Protein AF-A0A8S3XNY5-F1 (afdb_monomer_lite)

Sequence (123 aa):
MVKEKCKKNEDELERRRIARREKYKRIKSDPEKYAVERAKKKEAYLKRKREKKVKNINQMSPRAQRAQRKRWRENSKRYLEKKAQERKIQEVTISQVLEAHTKINDKEFSDPLYEENVKKRDK

Radius of gyration: 29.88 Å; chains: 1; bounding box: 42×54×97 Å

Structure (mmCIF, N/CA/C/O backbone):
data_AF-A0A8S3XNY5-F1
#
_entry.id   AF-A0A8S3XNY5-F1
#
loop_
_atom_site.group_PDB
_atom_site.id
_atom_site.type_symbol
_atom_site.label_atom_id
_atom_site.label_alt_id
_atom_site.label_comp_id
_atom_site.label_asym_id
_atom_site.label_entity_id
_atom_site.label_seq_id
_atom_site.pdbx_PDB_ins_code
_atom_site.Cartn_x
_atom_site.Cartn_y
_atom_site.Cartn_z
_atom_site.occupancy
_atom_site.B_iso_or_equiv
_atom_site.auth_seq_id
_atom_site.auth_comp_id
_atom_site.auth_asym_id
_atom_site.auth_atom_id
_atom_site.pdbx_PDB_model_num
ATOM 1 N N . MET A 1 1 ? 22.068 -35.198 2.148 1.00 44.72 1 MET A N 1
ATOM 2 C CA . MET A 1 1 ? 21.140 -34.589 1.163 1.00 44.72 1 MET A CA 1
ATOM 3 C C . MET A 1 1 ? 19.957 -33.944 1.893 1.00 44.72 1 MET A C 1
ATOM 5 O O . MET A 1 1 ? 19.141 -34.675 2.427 1.00 44.72 1 MET A O 1
ATOM 9 N N . VAL A 1 2 ? 19.874 -32.605 1.997 1.00 52.06 2 VAL A N 1
ATOM 10 C CA . VAL A 1 2 ? 18.804 -31.893 2.762 1.00 52.06 2 VAL A CA 1
ATOM 11 C C . VAL A 1 2 ? 18.254 -30.657 2.006 1.00 52.06 2 VAL A C 1
ATOM 13 O O . VAL A 1 2 ? 17.618 -29.784 2.581 1.00 52.06 2 VAL A O 1
ATOM 16 N N . LYS A 1 3 ? 18.474 -30.536 0.688 1.00 55.31 3 LYS A N 1
ATOM 17 C CA . LYS A 1 3 ? 18.125 -29.310 -0.071 1.00 55.31 3 LYS A CA 1
ATOM 18 C C . LYS A 1 3 ? 16.748 -29.315 -0.760 1.00 55.31 3 LYS A C 1
ATOM 20 O O . LYS A 1 3 ? 16.319 -28.270 -1.239 1.00 55.31 3 LYS A O 1
ATOM 25 N N . GLU A 1 4 ? 16.026 -30.435 -0.797 1.00 55.19 4 GLU A N 1
ATOM 26 C CA . GLU A 1 4 ? 14.822 -30.559 -1.643 1.00 55.19 4 GLU A CA 1
ATOM 27 C C . GLU A 1 4 ? 13.501 -30.137 -0.980 1.00 55.19 4 GLU A C 1
ATOM 29 O O . GLU A 1 4 ? 12.572 -29.726 -1.674 1.00 55.19 4 GLU A O 1
ATOM 34 N N . LYS A 1 5 ? 13.397 -30.164 0.357 1.00 52.47 5 LYS A N 1
ATOM 35 C CA . LYS A 1 5 ? 12.150 -29.785 1.057 1.00 52.47 5 LYS A CA 1
ATOM 36 C C . LYS A 1 5 ? 11.861 -28.275 1.027 1.00 52.47 5 LYS A C 1
ATOM 38 O O . LYS A 1 5 ? 10.696 -27.894 1.039 1.00 52.47 5 LYS A O 1
ATOM 43 N N . CYS A 1 6 ? 12.880 -27.413 0.941 1.00 52.69 6 CYS A N 1
ATOM 44 C CA . CYS A 1 6 ? 12.685 -25.954 0.922 1.00 52.69 6 CYS A CA 1
ATOM 45 C C . CYS A 1 6 ? 12.146 -25.410 -0.411 1.00 52.69 6 CYS A C 1
ATOM 47 O O . CYS A 1 6 ? 11.362 -24.467 -0.391 1.00 52.69 6 CYS A O 1
ATOM 49 N N . LYS A 1 7 ? 12.510 -25.999 -1.559 1.00 55.12 7 LYS A N 1
ATOM 50 C CA . LYS A 1 7 ? 12.087 -25.488 -2.879 1.00 55.12 7 LYS A CA 1
ATOM 51 C C . LYS A 1 7 ? 10.595 -25.695 -3.155 1.00 55.12 7 LYS A C 1
ATOM 53 O O . LYS A 1 7 ? 9.934 -24.783 -3.635 1.00 55.12 7 LYS A O 1
ATOM 58 N N . LYS A 1 8 ? 10.037 -26.843 -2.746 1.00 58.25 8 LYS A N 1
ATOM 59 C CA . LYS A 1 8 ? 8.596 -27.138 -2.885 1.00 58.25 8 LYS A CA 1
ATOM 60 C C . LYS A 1 8 ? 7.716 -26.095 -2.182 1.00 58.25 8 LYS A C 1
ATOM 62 O O . LYS A 1 8 ? 6.647 -25.764 -2.684 1.00 58.25 8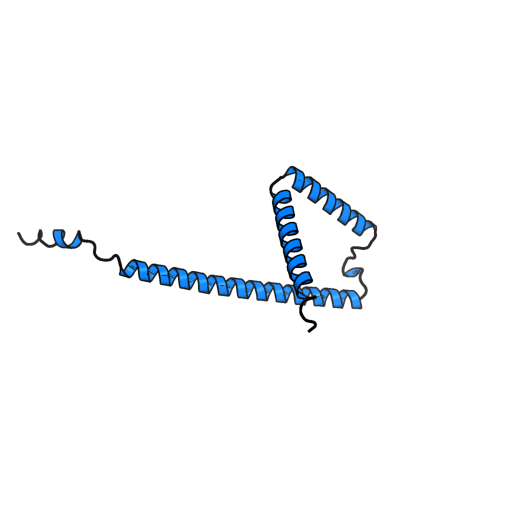 LYS A O 1
ATOM 67 N N . ASN A 1 9 ? 8.201 -25.525 -1.075 1.00 69.44 9 ASN A N 1
ATOM 68 C CA . ASN A 1 9 ? 7.506 -24.456 -0.362 1.00 69.44 9 ASN A CA 1
ATOM 69 C C . ASN A 1 9 ? 7.532 -23.125 -1.126 1.00 69.44 9 ASN A C 1
ATOM 71 O O . ASN A 1 9 ? 6.538 -22.407 -1.095 1.00 69.44 9 ASN A O 1
ATOM 75 N N . GLU A 1 10 ? 8.630 -22.774 -1.804 1.00 82.06 10 GLU A N 1
ATOM 76 C CA . GLU A 1 10 ? 8.704 -21.521 -2.571 1.00 82.06 10 GLU A CA 1
ATOM 77 C C . GLU A 1 10 ? 7.860 -21.574 -3.844 1.00 82.06 10 GLU A C 1
ATOM 79 O O . GLU A 1 10 ? 7.102 -20.639 -4.105 1.00 82.06 10 GLU A O 1
ATOM 84 N N . ASP A 1 11 ? 7.909 -22.687 -4.577 1.00 82.50 11 ASP A N 1
ATOM 85 C CA . ASP A 1 11 ? 7.115 -22.876 -5.793 1.00 82.50 11 ASP A CA 1
ATOM 86 C C . ASP A 1 11 ? 5.612 -22.872 -5.488 1.00 82.50 11 ASP A C 1
ATOM 88 O O . ASP A 1 11 ? 4.817 -22.230 -6.181 1.00 82.50 11 ASP A O 1
ATOM 92 N N . GLU A 1 12 ? 5.196 -23.537 -4.407 1.00 85.62 12 GLU A N 1
ATOM 93 C CA . GLU A 1 12 ? 3.809 -23.495 -3.949 1.00 85.62 12 GLU A CA 1
ATOM 94 C C . GLU A 1 12 ? 3.398 -22.075 -3.526 1.00 85.62 12 GLU A C 1
ATOM 96 O O . GLU A 1 12 ? 2.288 -21.613 -3.817 1.00 85.62 12 GLU A O 1
ATOM 101 N N . LEU A 1 13 ? 4.295 -21.344 -2.867 1.00 86.38 13 LEU A N 1
ATOM 102 C CA . LEU A 1 13 ? 4.033 -19.984 -2.414 1.00 86.38 13 LEU A CA 1
ATOM 103 C C . LEU A 1 13 ? 3.936 -19.005 -3.593 1.00 86.38 13 LEU A C 1
ATOM 105 O O . LEU A 1 13 ? 3.078 -18.117 -3.565 1.00 86.38 13 LEU A O 1
ATOM 109 N N . GLU A 1 14 ? 4.719 -19.195 -4.655 1.00 90.12 14 GLU A N 1
ATOM 110 C CA . GLU A 1 14 ? 4.591 -18.427 -5.896 1.00 90.12 14 GLU A CA 1
ATOM 111 C C . GLU A 1 14 ? 3.292 -18.767 -6.638 1.00 90.12 14 GLU A C 1
ATOM 113 O O . GLU A 1 14 ? 2.552 -17.853 -7.009 1.00 90.12 14 GLU A O 1
ATOM 118 N N . ARG A 1 15 ? 2.905 -20.048 -6.726 1.00 89.62 15 ARG A N 1
ATOM 119 C CA . ARG A 1 15 ? 1.583 -20.445 -7.255 1.00 89.62 15 ARG A CA 1
ATOM 120 C C . ARG A 1 15 ? 0.444 -19.762 -6.497 1.00 89.62 15 ARG A C 1
ATOM 122 O O . ARG A 1 15 ? -0.464 -19.194 -7.105 1.00 89.62 15 ARG A O 1
ATOM 129 N N . ARG A 1 16 ? 0.517 -19.723 -5.161 1.00 90.88 16 ARG A N 1
ATOM 130 C CA . ARG A 1 16 ? -0.460 -19.013 -4.315 1.00 90.88 16 ARG A CA 1
ATOM 131 C C . ARG A 1 16 ? -0.463 -17.502 -4.574 1.00 90.88 16 ARG A C 1
ATOM 133 O O . ARG A 1 16 ? -1.532 -16.884 -4.541 1.00 90.88 16 ARG A O 1
ATOM 140 N N . ARG A 1 17 ? 0.696 -16.881 -4.831 1.00 93.44 17 ARG A N 1
ATOM 141 C CA . ARG A 1 17 ? 0.791 -15.454 -5.199 1.00 93.44 17 ARG A CA 1
ATOM 142 C C . ARG A 1 17 ? 0.127 -15.186 -6.548 1.00 93.44 17 ARG A C 1
ATOM 144 O O . ARG A 1 17 ? -0.656 -14.240 -6.634 1.00 93.44 17 ARG A O 1
ATOM 151 N N . ILE A 1 18 ? 0.392 -16.012 -7.559 1.00 94.06 18 ILE A N 1
ATOM 152 C CA . ILE A 1 18 ? -0.193 -15.891 -8.902 1.00 94.06 18 ILE A CA 1
ATOM 153 C C . ILE A 1 18 ? -1.715 -16.052 -8.835 1.00 94.06 18 ILE A C 1
ATOM 155 O O . ILE A 1 18 ? -2.437 -15.135 -9.226 1.00 94.06 18 ILE A O 1
ATOM 159 N N . ALA A 1 19 ? -2.211 -17.125 -8.212 1.00 93.94 19 ALA A N 1
ATOM 160 C CA . ALA A 1 19 ? -3.646 -17.363 -8.051 1.00 93.94 19 ALA A CA 1
ATOM 161 C C . ALA A 1 19 ? -4.352 -16.207 -7.316 1.00 93.94 19 ALA A C 1
ATOM 163 O O . ALA A 1 19 ? -5.450 -15.783 -7.684 1.00 93.94 19 ALA A O 1
ATOM 164 N N . ARG A 1 20 ? -3.704 -15.626 -6.294 1.00 91.44 20 ARG A N 1
ATOM 165 C CA . ARG A 1 20 ? -4.230 -14.446 -5.589 1.00 91.44 20 ARG A CA 1
ATOM 166 C C . ARG A 1 20 ? -4.291 -13.215 -6.494 1.00 91.44 20 ARG A C 1
ATOM 168 O O . ARG A 1 20 ? -5.278 -12.480 -6.433 1.00 91.44 20 ARG A O 1
ATOM 175 N N . ARG A 1 21 ? -3.259 -12.973 -7.311 1.00 94.25 21 ARG A N 1
ATOM 176 C CA . ARG A 1 21 ? -3.236 -11.863 -8.279 1.00 94.25 21 ARG A CA 1
ATOM 177 C C . ARG A 1 21 ? -4.358 -12.017 -9.301 1.00 94.25 21 ARG A C 1
ATOM 179 O O . ARG A 1 21 ? -5.080 -11.055 -9.538 1.00 94.25 21 ARG A O 1
ATOM 186 N N . GLU A 1 22 ? -4.544 -13.211 -9.855 1.00 94.69 22 GLU A N 1
ATOM 187 C CA . GLU A 1 22 ? -5.625 -13.492 -10.804 1.00 94.69 22 GLU A CA 1
ATOM 188 C C . GLU A 1 22 ? -7.005 -13.309 -10.188 1.00 94.69 22 GLU A C 1
ATOM 190 O O . GLU A 1 22 ? -7.846 -12.626 -10.766 1.00 94.69 22 GLU A O 1
ATOM 195 N N . LYS A 1 23 ? -7.228 -13.845 -8.984 1.00 94.12 23 LYS A N 1
ATOM 196 C CA . LYS A 1 23 ? -8.480 -13.637 -8.254 1.00 94.12 23 LYS A CA 1
ATOM 197 C C . LYS A 1 23 ? -8.785 -12.148 -8.097 1.00 94.12 23 LYS A C 1
ATOM 199 O O . LYS A 1 23 ? -9.908 -11.727 -8.346 1.00 94.12 23 LYS A O 1
ATOM 204 N N . TYR A 1 24 ? -7.790 -11.345 -7.720 1.00 91.38 24 TYR A N 1
ATOM 205 C CA . TYR A 1 24 ? -7.976 -9.903 -7.577 1.00 91.38 24 TYR A CA 1
ATOM 206 C C . TYR A 1 24 ? -8.264 -9.211 -8.916 1.00 91.38 24 TYR A C 1
ATOM 208 O O . TYR A 1 24 ? -9.118 -8.331 -8.962 1.00 91.38 24 TYR A O 1
ATOM 216 N N . LYS A 1 25 ? -7.613 -9.631 -10.011 1.00 93.50 25 LYS A N 1
ATOM 217 C CA . LYS A 1 25 ? -7.928 -9.139 -11.362 1.00 93.50 25 LYS A CA 1
ATOM 218 C C . LYS A 1 25 ? -9.391 -9.414 -11.730 1.00 93.50 25 LYS A C 1
ATOM 220 O O . LYS A 1 25 ? -10.067 -8.483 -12.145 1.00 93.50 25 LYS A O 1
ATOM 225 N N . ARG A 1 26 ? -9.886 -10.636 -11.489 1.00 93.12 26 ARG A N 1
ATOM 226 C CA . ARG A 1 26 ? -11.288 -11.031 -11.749 1.00 93.12 26 ARG A CA 1
ATOM 227 C C . ARG A 1 26 ? -12.296 -10.249 -10.901 1.00 93.12 26 ARG A C 1
ATOM 229 O O . ARG A 1 26 ? -13.376 -9.922 -11.369 1.00 93.12 26 ARG A O 1
ATOM 236 N N . ILE A 1 27 ? -11.955 -9.950 -9.647 1.00 91.69 27 ILE A N 1
ATOM 237 C CA . ILE A 1 27 ? -12.801 -9.117 -8.776 1.00 91.69 27 ILE A CA 1
ATOM 238 C C . ILE A 1 27 ? -12.816 -7.672 -9.271 1.00 91.69 27 ILE A C 1
ATOM 240 O O . ILE A 1 27 ? -13.858 -7.039 -9.245 1.00 91.69 27 ILE A O 1
ATOM 244 N N . LYS A 1 28 ? -11.671 -7.143 -9.713 1.00 92.75 28 LYS A N 1
ATOM 245 C CA . LYS A 1 28 ? -11.549 -5.755 -10.170 1.00 92.75 28 LYS A CA 1
ATOM 246 C C . LYS A 1 28 ? -12.201 -5.514 -11.537 1.00 92.75 28 LYS A C 1
ATOM 248 O O . LYS A 1 28 ? -12.601 -4.388 -11.801 1.00 92.75 28 LYS A O 1
ATOM 253 N N . SER A 1 29 ? -12.278 -6.530 -12.398 1.00 95.25 29 SER A N 1
ATOM 254 C CA . SER A 1 29 ? -12.930 -6.419 -13.710 1.00 95.25 29 SER A CA 1
ATOM 255 C C . SER A 1 29 ? -14.452 -6.309 -13.622 1.00 95.25 29 SER A C 1
ATOM 257 O O . SER A 1 29 ? -15.064 -5.798 -14.549 1.00 95.25 29 SER A O 1
ATOM 259 N N . ASP A 1 30 ? -15.054 -6.783 -12.530 1.00 94.56 30 ASP A N 1
ATOM 260 C CA . ASP A 1 30 ? -16.499 -6.747 -12.306 1.00 94.56 30 ASP A CA 1
ATOM 261 C C . ASP A 1 30 ? -16.839 -5.647 -11.276 1.00 94.56 30 ASP A C 1
ATOM 263 O O . ASP A 1 30 ? -16.416 -5.741 -10.115 1.00 94.56 30 ASP A O 1
ATOM 267 N N . PRO A 1 31 ? -17.574 -4.590 -11.668 1.00 93.25 31 PRO A N 1
ATOM 268 C CA . PRO A 1 31 ? -17.833 -3.441 -10.806 1.00 93.25 31 PRO A CA 1
ATOM 269 C C . PRO A 1 31 ? -18.661 -3.790 -9.561 1.00 93.25 31 PRO A C 1
ATOM 271 O O . PRO A 1 31 ? -18.379 -3.260 -8.482 1.00 93.25 31 PRO A O 1
ATOM 274 N N . GLU A 1 32 ? -19.626 -4.706 -9.663 1.00 93.50 32 GLU A N 1
ATOM 275 C CA . GLU A 1 32 ? -20.475 -5.100 -8.534 1.00 93.50 32 GLU A CA 1
ATOM 276 C C . GLU A 1 32 ? -19.671 -5.899 -7.509 1.00 93.50 32 GLU A C 1
ATOM 278 O O . GLU A 1 32 ? -19.653 -5.582 -6.313 1.00 93.50 32 GLU A O 1
ATOM 283 N N . LYS A 1 33 ? -18.903 -6.891 -7.980 1.00 93.12 33 LYS A N 1
ATOM 284 C CA . LYS A 1 33 ? -18.016 -7.675 -7.107 1.00 93.12 33 LYS A CA 1
ATOM 285 C C . LYS A 1 33 ? -16.959 -6.796 -6.444 1.00 93.12 33 LYS A C 1
ATOM 287 O O . LYS A 1 33 ? -16.639 -6.996 -5.266 1.00 93.12 33 LYS A O 1
ATOM 292 N N . TYR A 1 34 ? -16.425 -5.812 -7.164 1.00 94.50 34 TYR A N 1
ATOM 293 C CA . TYR A 1 34 ? -15.467 -4.863 -6.610 1.00 94.50 34 TYR A CA 1
ATOM 294 C C . TYR A 1 34 ? -16.092 -3.975 -5.525 1.00 94.50 34 TYR A C 1
ATOM 296 O O . TYR A 1 34 ? -15.481 -3.777 -4.468 1.00 94.50 34 TYR A O 1
ATOM 304 N N . ALA A 1 35 ? -17.316 -3.484 -5.735 1.00 94.62 35 ALA A N 1
ATOM 305 C CA . ALA A 1 35 ? -18.041 -2.686 -4.749 1.00 94.62 35 ALA A CA 1
ATOM 306 C C . ALA A 1 35 ? -18.282 -3.470 -3.447 1.00 94.62 35 ALA A C 1
ATOM 308 O O . ALA A 1 35 ? -17.973 -2.971 -2.357 1.00 94.62 35 ALA A O 1
ATOM 309 N N . VAL A 1 36 ? -18.720 -4.729 -3.550 1.00 95.50 36 VAL A N 1
ATOM 310 C CA . VAL A 1 36 ? -18.901 -5.628 -2.397 1.00 95.50 36 VAL A CA 1
ATOM 311 C C . VAL A 1 36 ? -17.579 -5.857 -1.654 1.00 95.50 36 VAL A C 1
ATOM 313 O O . VAL A 1 36 ? -17.515 -5.753 -0.424 1.00 95.50 36 VAL A O 1
ATOM 316 N N . GLU A 1 37 ? -16.481 -6.112 -2.373 1.00 94.12 37 GLU A N 1
ATOM 317 C CA . GLU A 1 37 ? -15.161 -6.304 -1.758 1.00 94.12 37 GLU A CA 1
ATOM 318 C C . GLU A 1 37 ? -14.680 -5.036 -1.026 1.00 94.12 37 GLU A C 1
ATOM 320 O O . GLU A 1 37 ? -14.115 -5.106 0.074 1.00 94.12 37 GLU A O 1
ATOM 325 N N . ARG A 1 38 ? -14.925 -3.859 -1.611 1.00 95.00 38 ARG A N 1
ATOM 326 C CA . ARG A 1 38 ? -14.604 -2.557 -1.014 1.00 95.00 38 ARG A CA 1
ATOM 327 C C . ARG A 1 38 ? -15.405 -2.304 0.259 1.00 95.00 38 ARG A C 1
ATOM 329 O O . ARG A 1 38 ? -14.804 -1.893 1.256 1.00 95.00 38 ARG A O 1
ATOM 336 N N . ALA A 1 39 ? -16.707 -2.586 0.255 1.00 96.00 39 ALA A N 1
ATOM 337 C CA . ALA A 1 39 ? -17.566 -2.463 1.431 1.00 96.00 39 ALA A CA 1
ATOM 338 C C . ALA A 1 39 ? -17.073 -3.363 2.575 1.00 96.00 39 ALA A C 1
ATOM 340 O O . ALA A 1 39 ? -16.818 -2.877 3.679 1.00 96.00 39 ALA A O 1
ATOM 341 N N . LYS A 1 40 ? -16.782 -4.637 2.281 1.00 96.06 40 LYS A N 1
ATOM 342 C CA . LYS A 1 40 ? -16.227 -5.592 3.254 1.00 96.06 40 LYS A CA 1
ATOM 343 C C . LYS A 1 40 ? -14.898 -5.120 3.852 1.00 96.06 40 LYS A C 1
ATOM 345 O O . LYS A 1 40 ? -14.676 -5.207 5.061 1.00 96.06 40 LYS A O 1
ATOM 350 N N . LYS A 1 41 ? -13.991 -4.588 3.023 1.00 95.00 41 LYS A N 1
ATOM 351 C CA . LYS A 1 41 ? -12.711 -4.023 3.492 1.00 95.00 41 LYS A CA 1
ATOM 352 C C . LYS A 1 41 ? -12.921 -2.801 4.391 1.00 95.00 41 LYS A C 1
ATOM 354 O O . LYS A 1 41 ? -12.223 -2.670 5.399 1.00 95.00 41 LYS A O 1
ATOM 359 N N . LYS A 1 42 ? -13.871 -1.925 4.046 1.00 96.38 42 LYS A N 1
ATOM 360 C CA . LYS A 1 42 ? -14.231 -0.747 4.850 1.00 96.38 42 LYS A CA 1
ATOM 361 C C . LYS A 1 42 ? -14.760 -1.167 6.220 1.00 96.38 42 LYS A C 1
ATOM 363 O O . LYS A 1 42 ? -14.274 -0.667 7.232 1.00 96.38 42 LYS A O 1
ATOM 368 N N . GLU A 1 43 ? -15.678 -2.124 6.265 1.00 96.94 43 GLU A N 1
ATOM 369 C CA . GLU A 1 43 ? -16.234 -2.646 7.515 1.00 96.94 43 GLU A CA 1
ATOM 370 C C . GLU A 1 43 ? -15.150 -3.265 8.412 1.00 96.94 43 GLU A C 1
ATOM 372 O O . GLU A 1 43 ? -15.044 -2.928 9.594 1.00 96.94 43 GLU A O 1
ATOM 377 N N . ALA A 1 44 ? -14.269 -4.094 7.842 1.00 96.06 44 ALA A N 1
ATOM 378 C CA . ALA A 1 44 ? -13.151 -4.687 8.572 1.00 96.06 44 ALA A CA 1
ATOM 379 C C . ALA A 1 44 ? -12.201 -3.622 9.151 1.00 96.06 44 ALA A C 1
ATOM 381 O O . ALA A 1 44 ? -11.728 -3.752 10.284 1.00 96.06 44 ALA A O 1
ATOM 382 N N . TYR A 1 45 ? -11.928 -2.549 8.399 1.00 93.69 45 TYR A N 1
ATOM 383 C CA . TYR A 1 45 ? -11.139 -1.420 8.891 1.00 93.69 45 TYR A CA 1
ATOM 384 C C . TYR A 1 45 ? -11.831 -0.716 10.064 1.00 93.69 45 TYR A C 1
ATOM 386 O O . TYR A 1 45 ? -11.199 -0.507 11.102 1.00 93.69 45 TYR A O 1
ATOM 394 N N . LEU A 1 46 ? -13.126 -0.410 9.937 1.00 94.81 46 LEU A N 1
ATOM 395 C CA . LEU A 1 46 ? -13.914 0.220 10.999 1.00 94.81 46 LEU A CA 1
ATOM 396 C C . LEU A 1 46 ? -13.961 -0.650 12.259 1.00 94.81 46 LEU A C 1
ATOM 398 O O . LEU A 1 46 ? -13.770 -0.139 13.360 1.00 94.81 46 LEU A O 1
ATOM 402 N N . LYS A 1 47 ? -14.127 -1.971 12.118 1.00 95.69 47 LYS A N 1
ATOM 403 C CA . LYS A 1 47 ? -14.042 -2.925 13.233 1.00 95.69 47 LYS A CA 1
ATOM 404 C C . LYS A 1 47 ? -12.682 -2.854 13.934 1.00 95.69 47 LYS A C 1
ATOM 406 O O . LYS A 1 47 ? -12.630 -2.667 15.143 1.00 95.69 47 LYS A O 1
ATOM 411 N N . ARG A 1 48 ? -11.569 -2.890 13.192 1.00 94.00 48 ARG A N 1
ATOM 412 C CA . ARG A 1 48 ? -10.216 -2.780 13.779 1.00 94.00 48 ARG A CA 1
ATOM 413 C C . ARG A 1 48 ? -9.940 -1.422 14.427 1.00 94.00 48 ARG A C 1
ATOM 415 O O . ARG A 1 48 ? -9.174 -1.353 15.390 1.00 94.00 48 ARG A O 1
ATOM 422 N N . LYS A 1 49 ? -10.524 -0.347 13.892 1.00 91.38 49 LYS A N 1
ATOM 423 C CA . LYS A 1 49 ? -10.501 0.993 14.494 1.00 91.38 49 LYS A CA 1
ATOM 424 C C . LYS A 1 49 ? -11.253 1.005 15.826 1.00 91.38 49 LYS A C 1
ATOM 426 O O . LYS A 1 49 ? -10.676 1.459 16.810 1.00 91.38 49 LYS A O 1
ATOM 431 N N . ARG A 1 50 ? -12.473 0.447 15.871 1.00 91.62 50 ARG A N 1
ATOM 432 C CA . ARG A 1 50 ? -13.270 0.278 17.103 1.00 91.62 50 ARG A CA 1
ATOM 433 C C . ARG A 1 50 ? -12.518 -0.538 18.156 1.00 91.62 50 ARG A C 1
ATOM 435 O O . ARG A 1 50 ? -12.416 -0.117 19.299 1.00 91.62 50 ARG A O 1
ATOM 442 N N . GLU A 1 51 ? -11.878 -1.630 17.746 1.00 94.50 51 GLU A N 1
ATOM 443 C CA . GLU A 1 51 ? -11.041 -2.482 18.607 1.00 94.50 51 GLU A CA 1
ATOM 444 C C . GLU A 1 51 ? -9.690 -1.842 19.009 1.00 94.50 51 GLU A C 1
ATOM 446 O O . GLU A 1 51 ? -8.845 -2.511 19.601 1.00 94.50 51 GLU A O 1
ATOM 451 N N . LYS A 1 52 ? -9.419 -0.574 18.653 1.00 87.50 52 LYS A N 1
ATOM 452 C CA . LYS A 1 52 ? -8.153 0.147 18.924 1.00 87.50 52 LYS A CA 1
ATOM 453 C C . LYS A 1 52 ? -6.884 -0.565 18.414 1.00 87.50 52 LYS A C 1
ATOM 455 O O . LYS A 1 52 ? -5.767 -0.231 18.816 1.00 87.50 52 LYS A O 1
ATOM 460 N N . LYS A 1 53 ? -7.025 -1.504 17.468 1.00 88.12 53 LYS A N 1
ATOM 461 C CA . LYS A 1 53 ? -5.906 -2.204 16.805 1.00 88.12 53 LYS A CA 1
ATOM 462 C C . LYS A 1 53 ? -5.193 -1.317 15.783 1.00 88.12 53 LYS A C 1
ATOM 464 O O . LYS A 1 53 ? -4.041 -1.571 15.445 1.00 88.12 53 LYS A O 1
ATOM 469 N N . VAL A 1 54 ? -5.872 -0.288 15.275 1.00 87.69 54 VAL A N 1
ATOM 470 C CA . VAL A 1 54 ? -5.293 0.738 14.395 1.00 87.69 54 VAL A CA 1
ATOM 471 C C . VAL A 1 54 ? -5.028 1.992 15.224 1.00 87.69 54 VAL A C 1
ATOM 473 O O . VAL A 1 54 ? -5.925 2.813 15.418 1.00 87.69 54 VAL A O 1
ATOM 476 N N . LYS A 1 55 ? -3.797 2.122 15.724 1.00 87.56 55 LYS A N 1
ATOM 477 C CA . LYS A 1 55 ? -3.348 3.286 16.499 1.00 87.56 55 LYS A CA 1
ATOM 478 C C . LYS A 1 55 ? -2.752 4.345 15.576 1.00 87.56 55 LYS A C 1
ATOM 480 O O . LYS A 1 55 ? -2.036 4.008 14.633 1.00 87.56 55 LYS A O 1
ATOM 485 N N . ASN A 1 56 ? -3.034 5.614 15.856 1.00 89.62 56 ASN A N 1
ATOM 486 C CA . ASN A 1 56 ? -2.270 6.715 15.271 1.00 89.62 56 ASN A CA 1
ATOM 487 C C . ASN A 1 56 ? -0.851 6.725 15.875 1.00 89.62 56 ASN A C 1
ATOM 489 O O . ASN A 1 56 ? -0.665 6.249 16.994 1.00 89.62 56 ASN A O 1
ATOM 493 N N . ILE A 1 57 ? 0.142 7.283 15.180 1.00 92.12 57 ILE A N 1
ATOM 494 C CA . ILE A 1 57 ? 1.527 7.336 15.665 1.00 92.12 57 ILE A CA 1
ATOM 495 C C . ILE A 1 57 ? 1.626 8.032 17.026 1.00 92.12 57 ILE A C 1
ATOM 497 O O . ILE A 1 57 ? 2.289 7.519 17.919 1.00 92.12 57 ILE A O 1
ATOM 501 N N . ASN A 1 58 ? 0.864 9.107 17.235 1.00 90.94 58 ASN A N 1
ATOM 502 C CA . ASN A 1 58 ? 0.832 9.842 18.505 1.00 90.94 58 ASN A CA 1
ATOM 503 C C . ASN A 1 58 ? 0.239 9.017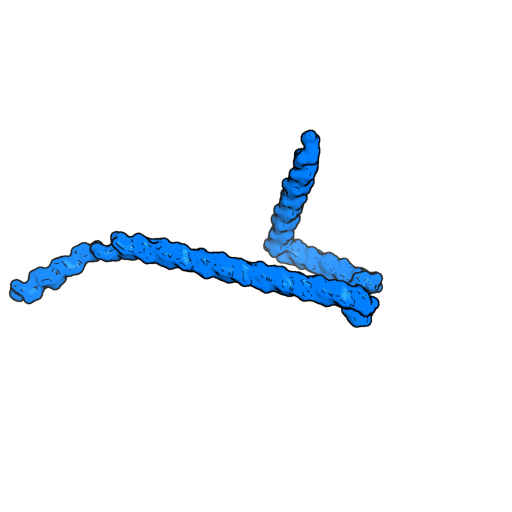 19.663 1.00 90.94 58 ASN A C 1
ATOM 505 O O . ASN A 1 58 ? 0.464 9.333 20.822 1.00 90.94 58 ASN A O 1
ATOM 509 N N . GLN A 1 59 ? -0.495 7.942 19.359 1.00 91.44 59 GLN A N 1
ATOM 510 C CA . GLN A 1 59 ? -1.073 7.017 20.341 1.00 91.44 59 GLN A CA 1
ATOM 511 C C . GLN A 1 59 ? -0.168 5.798 20.606 1.00 91.44 59 GLN A C 1
ATOM 513 O O . GLN A 1 59 ? -0.536 4.894 21.359 1.00 91.44 59 GLN A O 1
ATOM 518 N N . MET A 1 60 ? 0.988 5.710 19.941 1.00 93.88 60 MET A N 1
ATOM 519 C CA . MET A 1 60 ? 1.975 4.647 20.140 1.00 93.88 60 MET A CA 1
ATOM 520 C C . MET A 1 60 ? 3.014 5.075 21.182 1.00 93.88 60 MET A C 1
ATOM 522 O O . MET A 1 60 ? 3.303 6.260 21.325 1.00 93.88 60 MET A O 1
ATOM 526 N N . SER A 1 61 ? 3.641 4.111 21.865 1.00 95.25 61 SER A N 1
ATOM 527 C CA . SER A 1 61 ? 4.761 4.409 22.766 1.00 95.25 61 SER A CA 1
ATOM 528 C C . SER A 1 61 ? 5.956 4.992 21.995 1.00 95.25 61 SER A C 1
ATOM 530 O O . SER A 1 61 ? 6.147 4.640 20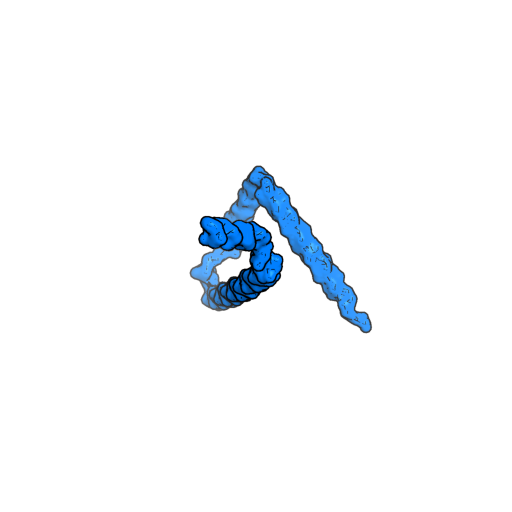.825 1.00 95.25 61 SER A O 1
ATOM 532 N N . PRO A 1 62 ? 6.819 5.816 22.620 1.00 97.12 62 PRO A N 1
ATOM 533 C CA . PRO A 1 62 ? 7.961 6.433 21.939 1.00 97.12 62 PRO A CA 1
ATOM 534 C C . PRO A 1 62 ? 8.853 5.425 21.200 1.00 97.12 62 PRO A C 1
ATOM 536 O O . PRO A 1 62 ? 9.265 5.655 20.062 1.00 97.12 62 PRO A O 1
ATOM 539 N N . ARG A 1 63 ? 9.094 4.250 21.797 1.00 96.62 63 ARG A N 1
ATOM 540 C CA . ARG A 1 63 ? 9.862 3.165 21.167 1.00 96.62 63 ARG A CA 1
ATOM 541 C C . ARG A 1 63 ? 9.175 2.630 19.907 1.00 96.62 63 ARG A C 1
ATOM 543 O O . ARG A 1 63 ? 9.828 2.453 18.878 1.00 96.62 63 ARG A O 1
ATOM 550 N N . ALA A 1 64 ? 7.864 2.409 19.965 1.00 95.31 64 ALA A N 1
ATOM 551 C CA . ALA A 1 64 ? 7.090 1.922 18.829 1.00 95.31 64 ALA A CA 1
ATOM 552 C C . ALA A 1 64 ? 6.984 2.979 17.713 1.00 95.31 64 ALA A C 1
ATOM 554 O O . ALA A 1 64 ? 7.093 2.634 16.537 1.00 95.31 64 ALA A O 1
ATOM 555 N N . GLN A 1 65 ? 6.872 4.266 18.063 1.00 97.44 65 GLN A N 1
ATOM 556 C CA . GLN A 1 65 ? 6.933 5.368 17.099 1.00 97.44 65 GLN A CA 1
ATOM 557 C C . GLN A 1 65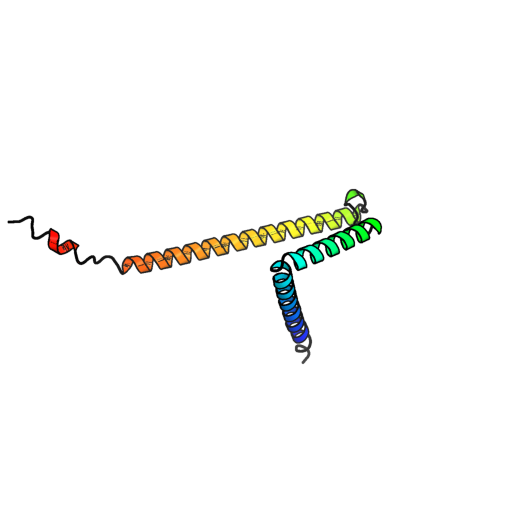 ? 8.267 5.386 16.343 1.00 97.44 65 GLN A C 1
ATOM 559 O O . GLN A 1 65 ? 8.276 5.464 15.115 1.00 97.44 65 GLN A O 1
ATOM 564 N N . ARG A 1 66 ? 9.401 5.266 17.052 1.00 97.31 66 ARG A N 1
ATOM 565 C CA . ARG A 1 66 ? 10.736 5.208 16.428 1.00 97.31 66 ARG A CA 1
ATOM 566 C C . ARG A 1 66 ? 10.853 4.031 15.461 1.00 97.31 66 ARG A C 1
ATOM 568 O O . ARG A 1 66 ? 11.309 4.214 14.334 1.00 97.31 66 ARG A O 1
ATOM 575 N N . ALA A 1 67 ? 10.397 2.845 15.871 1.00 96.94 67 ALA A N 1
ATOM 576 C CA . ALA A 1 67 ? 10.395 1.658 15.018 1.00 96.94 67 ALA A CA 1
ATOM 577 C C . ALA A 1 67 ? 9.530 1.857 13.761 1.00 96.94 67 ALA A C 1
ATOM 579 O O . ALA A 1 67 ? 9.958 1.528 12.655 1.00 96.94 67 ALA A O 1
ATOM 580 N 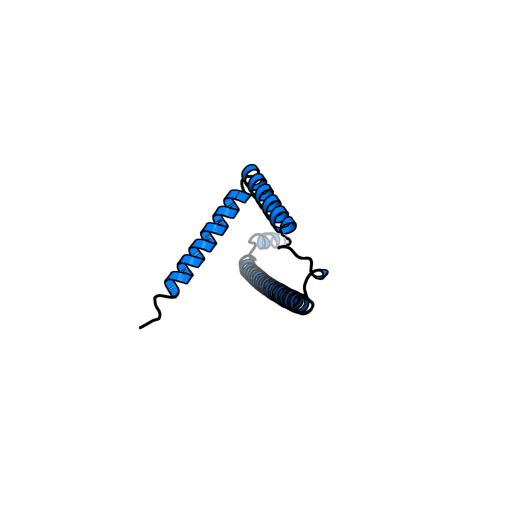N . GLN A 1 68 ? 8.345 2.454 13.909 1.00 96.62 68 GLN A N 1
ATOM 581 C CA . GLN A 1 68 ? 7.456 2.747 12.788 1.00 96.62 68 GLN A CA 1
ATOM 582 C C . GLN A 1 68 ? 8.083 3.752 11.809 1.00 96.62 68 GLN A C 1
ATOM 584 O O . GLN A 1 68 ? 8.096 3.504 10.605 1.00 96.62 68 GLN A O 1
ATOM 589 N N . ARG A 1 69 ? 8.681 4.841 12.313 1.00 96.94 69 ARG A N 1
ATOM 590 C CA . ARG A 1 69 ? 9.394 5.834 11.488 1.00 96.94 69 ARG A CA 1
ATOM 591 C C . AR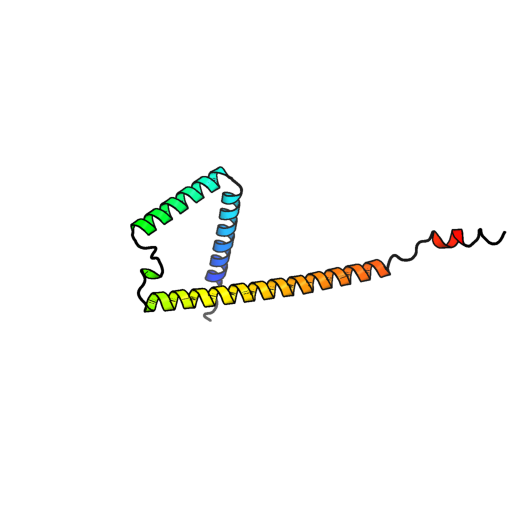G A 1 69 ? 10.607 5.231 10.781 1.00 96.94 69 ARG A C 1
ATOM 593 O O . ARG A 1 69 ? 10.870 5.568 9.631 1.00 96.94 69 ARG A O 1
ATOM 600 N N . LYS A 1 70 ? 11.341 4.322 11.435 1.00 97.81 70 LYS A N 1
ATOM 601 C CA . LYS A 1 70 ? 12.439 3.572 10.804 1.00 97.81 70 LYS A CA 1
ATOM 602 C C . LYS A 1 70 ? 11.928 2.762 9.610 1.00 97.81 70 LYS A C 1
ATOM 604 O O . LYS A 1 70 ? 12.436 2.948 8.510 1.00 97.81 70 LYS A O 1
ATOM 609 N N . ARG A 1 71 ? 10.860 1.979 9.795 1.00 97.19 71 ARG A N 1
ATOM 610 C CA . ARG A 1 71 ? 10.220 1.214 8.708 1.00 97.19 71 ARG A CA 1
ATOM 611 C C . ARG A 1 71 ? 9.737 2.109 7.568 1.00 97.19 71 ARG A C 1
ATOM 613 O O . ARG A 1 71 ? 9.897 1.756 6.407 1.00 97.19 71 ARG A O 1
ATOM 620 N N . TRP A 1 72 ? 9.161 3.273 7.873 1.00 97.56 72 TRP A N 1
ATOM 621 C CA . TRP A 1 72 ? 8.752 4.235 6.844 1.00 97.56 72 TRP A CA 1
ATOM 622 C C . TRP A 1 72 ? 9.930 4.748 6.019 1.00 97.56 72 TRP A C 1
ATOM 624 O O . TRP A 1 72 ? 9.835 4.779 4.795 1.00 97.56 72 TRP A O 1
ATOM 634 N N . ARG A 1 73 ? 11.050 5.089 6.666 1.00 98.00 73 ARG A N 1
ATOM 635 C CA . ARG A 1 73 ? 12.275 5.508 5.970 1.00 98.00 73 ARG A CA 1
ATOM 636 C C . ARG A 1 73 ? 12.836 4.396 5.087 1.00 98.00 73 ARG A C 1
ATOM 638 O O . ARG A 1 73 ? 13.141 4.649 3.928 1.00 98.00 73 ARG A O 1
ATOM 645 N N . GLU A 1 74 ? 12.904 3.169 5.599 1.00 98.06 74 GLU A N 1
ATOM 646 C CA . GLU A 1 74 ? 13.356 1.998 4.833 1.00 98.06 74 GLU A CA 1
ATOM 647 C C . GLU A 1 74 ? 12.462 1.727 3.617 1.00 98.06 74 GLU A C 1
ATOM 649 O O . GLU A 1 74 ? 12.961 1.523 2.514 1.00 98.06 74 GLU A O 1
ATOM 654 N N . ASN A 1 75 ? 11.140 1.777 3.791 1.00 97.50 75 ASN A N 1
ATOM 655 C CA . ASN A 1 75 ? 10.194 1.586 2.694 1.00 97.50 75 ASN A CA 1
ATOM 656 C C . ASN A 1 75 ? 10.295 2.699 1.645 1.00 97.50 75 ASN A C 1
ATOM 658 O O . ASN A 1 75 ? 10.255 2.406 0.453 1.00 97.50 75 ASN A O 1
ATOM 662 N N . SER A 1 76 ? 10.445 3.954 2.079 1.00 97.56 76 SER A N 1
ATOM 663 C CA . SER A 1 76 ? 10.642 5.095 1.178 1.00 97.56 76 SER A CA 1
ATOM 664 C C . SER A 1 76 ? 11.923 4.929 0.361 1.00 97.56 76 SER A C 1
ATOM 666 O O . SER A 1 76 ? 11.887 5.006 -0.864 1.00 97.56 76 SER A O 1
ATOM 668 N N . LYS A 1 77 ? 13.034 4.573 1.018 1.00 97.88 77 LYS A N 1
ATOM 669 C CA . LYS A 1 77 ? 14.308 4.279 0.354 1.00 97.88 77 LYS A CA 1
ATOM 670 C C . LYS A 1 77 ? 14.157 3.174 -0.698 1.00 97.88 77 LYS A C 1
ATOM 672 O O . LYS A 1 77 ? 14.502 3.396 -1.853 1.00 97.88 77 LYS A O 1
ATOM 677 N N . ARG A 1 78 ? 13.550 2.036 -0.337 1.00 97.62 78 ARG A N 1
ATOM 678 C CA . ARG A 1 78 ? 13.289 0.922 -1.272 1.00 97.62 78 ARG A CA 1
ATOM 679 C C . ARG A 1 78 ? 12.436 1.343 -2.467 1.00 97.62 78 ARG A C 1
ATOM 681 O O . ARG A 1 78 ? 12.678 0.900 -3.585 1.00 97.62 78 ARG A O 1
ATOM 688 N N . TYR A 1 79 ? 11.421 2.178 -2.243 1.00 96.81 79 TYR A N 1
ATOM 689 C CA . TYR A 1 79 ? 10.581 2.699 -3.320 1.00 96.81 79 TYR A CA 1
ATOM 690 C C . TYR A 1 79 ? 11.382 3.580 -4.286 1.00 96.81 79 TYR A C 1
ATOM 692 O O . TYR A 1 79 ? 11.280 3.399 -5.499 1.00 96.81 79 TYR A O 1
ATOM 700 N N . LEU A 1 80 ? 12.202 4.494 -3.759 1.00 96.31 80 LEU A N 1
ATOM 701 C CA . LEU A 1 80 ? 13.051 5.371 -4.566 1.00 96.31 80 LEU A CA 1
ATOM 702 C C . LEU A 1 80 ? 14.098 4.583 -5.360 1.00 96.31 80 LEU A C 1
ATOM 704 O O . LEU A 1 80 ? 14.264 4.837 -6.550 1.00 96.31 80 LEU A O 1
ATOM 708 N N . GLU A 1 81 ? 14.747 3.597 -4.739 1.00 96.38 81 GLU A N 1
ATOM 709 C CA . GLU A 1 81 ? 15.695 2.692 -5.403 1.00 96.38 81 GLU A CA 1
ATOM 710 C C . GLU A 1 81 ? 15.028 1.934 -6.550 1.00 96.38 81 GLU A C 1
ATOM 712 O O . GLU A 1 81 ? 15.523 1.954 -7.677 1.00 96.38 81 GLU A O 1
ATOM 717 N N . LYS A 1 82 ? 13.854 1.342 -6.296 1.00 96.44 82 LYS A N 1
ATOM 718 C CA . LYS A 1 82 ? 13.072 0.661 -7.330 1.00 96.44 82 LYS A CA 1
ATOM 719 C C . LYS A 1 82 ? 12.731 1.608 -8.482 1.00 96.44 82 LYS A C 1
ATOM 721 O O . LYS A 1 82 ? 12.893 1.248 -9.641 1.00 96.44 82 LYS A O 1
ATOM 726 N N . LYS A 1 83 ? 12.289 2.832 -8.181 1.00 95.44 83 LYS A N 1
ATOM 727 C CA . LYS A 1 83 ? 11.962 3.838 -9.202 1.00 95.44 83 LYS A CA 1
ATOM 728 C C . LYS A 1 83 ? 13.183 4.320 -9.980 1.00 95.44 83 LYS A C 1
ATOM 730 O O . LYS A 1 83 ? 13.065 4.626 -11.161 1.00 95.44 83 LYS A O 1
ATOM 735 N N . ALA A 1 84 ? 14.349 4.399 -9.349 1.00 95.00 84 ALA A N 1
ATOM 736 C CA . ALA A 1 84 ? 15.598 4.690 -10.042 1.00 95.00 84 ALA A CA 1
ATOM 737 C C . ALA A 1 84 ? 15.988 3.548 -10.993 1.00 95.00 84 ALA A C 1
ATOM 739 O O . ALA A 1 84 ? 16.354 3.814 -12.131 1.00 95.00 84 ALA A O 1
ATOM 740 N N . GLN A 1 85 ? 15.851 2.291 -10.566 1.00 94.19 85 GLN A N 1
ATOM 741 C CA . GLN A 1 85 ? 16.090 1.126 -11.425 1.00 94.19 85 GLN A CA 1
ATOM 742 C C . GLN A 1 85 ? 15.109 1.061 -12.601 1.00 94.19 85 GLN A C 1
ATOM 744 O O . GLN A 1 85 ? 15.539 0.869 -13.731 1.00 94.19 85 GLN A O 1
ATOM 749 N N . GLU A 1 86 ? 13.811 1.273 -12.355 1.00 93.31 86 GLU A N 1
ATOM 750 C CA . GLU A 1 86 ? 12.787 1.322 -13.409 1.00 93.31 86 GLU A CA 1
ATOM 751 C C . GLU A 1 86 ? 13.124 2.389 -14.468 1.00 93.31 86 GLU A C 1
ATOM 753 O O . GLU A 1 86 ? 13.020 2.104 -15.657 1.00 93.31 86 GLU A O 1
ATOM 758 N N . ARG A 1 87 ? 13.591 3.579 -14.055 1.00 92.81 87 ARG A N 1
ATOM 759 C CA . ARG A 1 87 ? 14.034 4.641 -14.979 1.00 92.81 87 ARG A CA 1
ATOM 760 C C . ARG A 1 87 ? 15.251 4.237 -15.808 1.00 92.81 87 ARG A C 1
ATOM 762 O O . ARG A 1 87 ? 15.209 4.368 -17.022 1.00 92.81 87 ARG A O 1
ATOM 769 N N . LYS A 1 88 ? 16.280 3.660 -15.180 1.00 92.31 88 LYS A N 1
ATOM 770 C CA . LYS A 1 88 ? 17.466 3.158 -15.897 1.00 92.31 88 LYS A CA 1
ATOM 771 C C . LYS A 1 88 ? 17.104 2.104 -16.944 1.00 92.31 88 LYS A C 1
ATOM 773 O O . LYS A 1 88 ? 17.628 2.124 -18.048 1.00 92.31 88 LYS A O 1
ATOM 778 N N . ILE A 1 89 ? 16.195 1.185 -16.607 1.00 90.38 89 ILE A N 1
ATOM 779 C CA . ILE A 1 89 ? 15.717 0.165 -17.550 1.00 90.38 89 ILE A CA 1
ATOM 780 C C . ILE A 1 89 ? 14.990 0.825 -18.726 1.00 90.38 89 ILE A C 1
ATOM 782 O O . ILE A 1 89 ? 15.222 0.443 -19.869 1.00 90.38 89 ILE A O 1
ATOM 786 N N . GLN A 1 90 ? 14.131 1.814 -18.464 1.00 87.38 90 GLN A N 1
ATOM 787 C CA . GLN A 1 90 ? 13.438 2.556 -19.519 1.00 87.38 90 GLN A CA 1
ATOM 788 C C . GLN A 1 90 ? 14.415 3.282 -20.443 1.00 87.38 90 GLN A C 1
ATOM 790 O O . GLN A 1 90 ? 14.282 3.149 -21.652 1.00 87.38 90 GLN A O 1
ATOM 795 N N . GLU A 1 91 ? 15.409 3.981 -19.895 1.00 87.94 91 GLU A N 1
ATOM 796 C CA . GLU A 1 91 ? 16.454 4.657 -20.676 1.00 87.94 91 GLU A CA 1
ATOM 797 C C . GLU A 1 91 ? 17.184 3.671 -21.596 1.00 87.94 91 GLU A C 1
ATOM 799 O O . GLU A 1 91 ? 17.221 3.883 -22.804 1.00 87.94 91 GLU A O 1
ATOM 804 N N . VAL A 1 92 ? 17.660 2.541 -21.058 1.00 88.56 92 VAL A N 1
ATOM 805 C CA . VAL A 1 92 ? 18.312 1.485 -21.856 1.00 88.56 92 VAL A CA 1
ATOM 806 C C . VAL A 1 92 ? 17.381 0.937 -22.941 1.00 88.56 92 VAL A C 1
ATOM 808 O O . VAL A 1 92 ? 17.805 0.756 -24.079 1.00 88.56 92 VAL A O 1
ATOM 811 N N . THR A 1 93 ? 16.110 0.694 -22.612 1.00 86.69 93 THR A N 1
ATOM 812 C CA . THR A 1 93 ? 15.124 0.184 -23.580 1.00 86.69 93 THR A CA 1
ATOM 813 C C . THR A 1 93 ? 14.906 1.188 -24.712 1.00 86.69 93 THR A C 1
ATOM 815 O O . THR A 1 93 ? 14.867 0.802 -25.875 1.00 86.69 93 THR A O 1
ATOM 818 N N . ILE A 1 94 ? 14.796 2.480 -24.390 1.00 86.56 94 ILE A N 1
ATOM 819 C CA . ILE A 1 94 ? 14.621 3.548 -25.379 1.00 86.56 94 ILE A CA 1
ATOM 820 C C . ILE A 1 94 ? 15.857 3.640 -26.281 1.00 86.56 94 ILE A C 1
ATOM 822 O O . ILE A 1 94 ? 15.703 3.685 -27.498 1.00 86.56 94 ILE A O 1
ATOM 826 N N . SER A 1 95 ? 17.068 3.604 -25.717 1.00 79.12 95 SER A N 1
ATOM 827 C CA . SER A 1 95 ? 18.310 3.607 -26.500 1.00 79.12 95 SER A CA 1
ATOM 828 C C . SER A 1 95 ? 18.393 2.420 -27.463 1.00 79.12 95 SER A C 1
ATOM 830 O O . SER A 1 95 ? 18.676 2.616 -28.639 1.00 79.12 95 SER A O 1
ATOM 832 N N . GLN A 1 96 ? 18.057 1.208 -27.009 1.00 81.25 96 GLN A N 1
ATOM 833 C CA . GLN A 1 96 ? 18.032 0.016 -27.866 1.00 81.25 96 GLN A CA 1
ATOM 834 C C . GLN A 1 96 ? 17.008 0.123 -29.002 1.00 81.25 96 GLN A C 1
ATOM 836 O O . GLN A 1 96 ? 17.281 -0.297 -30.124 1.00 81.25 96 GLN A O 1
ATOM 841 N N . VAL A 1 97 ? 15.830 0.691 -28.724 1.00 81.56 97 VAL A N 1
ATOM 842 C CA . VAL A 1 97 ? 14.799 0.928 -29.744 1.00 81.56 97 VAL A CA 1
ATOM 843 C C . VAL A 1 97 ? 15.293 1.943 -30.777 1.00 81.56 97 VAL A C 1
ATOM 845 O O . VAL A 1 97 ? 15.167 1.696 -31.973 1.00 81.56 97 VAL A O 1
ATOM 848 N N . LEU A 1 98 ? 15.915 3.044 -30.346 1.00 76.75 98 LEU A N 1
ATOM 849 C CA . LEU A 1 98 ? 16.482 4.049 -31.252 1.00 76.75 98 LEU A CA 1
ATOM 850 C C . LEU A 1 98 ? 17.601 3.472 -32.134 1.00 76.75 98 LEU A C 1
ATOM 852 O O . LEU A 1 98 ? 17.589 3.694 -33.341 1.00 76.75 98 LEU A O 1
ATOM 856 N N . GLU A 1 99 ? 18.513 2.678 -31.569 1.00 74.94 99 GLU A N 1
ATOM 857 C CA . GLU A 1 99 ? 19.564 1.981 -32.328 1.00 74.94 99 GLU A CA 1
ATOM 858 C C . GLU A 1 99 ? 19.010 0.953 -33.328 1.00 74.94 99 GLU A C 1
ATOM 860 O O . GLU A 1 99 ? 19.604 0.715 -34.380 1.00 74.94 99 GLU A O 1
ATOM 865 N N . ALA A 1 100 ? 17.881 0.311 -33.019 1.00 70.69 100 ALA A N 1
ATOM 866 C CA . ALA A 1 100 ? 17.212 -0.582 -33.961 1.00 70.69 100 ALA A CA 1
ATOM 867 C C . ALA A 1 100 ? 16.584 0.200 -35.126 1.00 70.69 100 ALA A C 1
ATOM 869 O O . ALA A 1 100 ? 16.665 -0.243 -36.270 1.00 70.69 100 ALA A O 1
ATOM 870 N N . HIS A 1 101 ? 16.008 1.374 -34.857 1.00 64.12 101 HIS A N 1
ATOM 871 C CA . HIS A 1 101 ? 15.431 2.235 -35.890 1.00 64.12 101 HIS A CA 1
ATOM 872 C C . HIS A 1 101 ? 16.484 2.836 -36.831 1.00 64.12 101 HIS A C 1
ATOM 874 O O . HIS A 1 101 ? 16.241 2.898 -38.035 1.00 64.12 101 HIS A O 1
ATOM 880 N N . THR A 1 102 ? 17.665 3.221 -36.338 1.00 65.19 102 THR A N 1
ATOM 881 C CA . THR A 1 102 ? 18.738 3.738 -37.209 1.00 65.19 102 THR A CA 1
ATOM 882 C C . THR A 1 102 ? 19.280 2.667 -38.158 1.00 65.19 102 THR A C 1
ATOM 884 O O . THR A 1 102 ? 19.460 2.942 -39.337 1.00 65.19 102 THR A O 1
ATOM 887 N N . LYS A 1 103 ? 19.408 1.413 -37.700 1.00 59.25 103 LYS A N 1
ATOM 888 C CA . LYS A 1 103 ? 19.812 0.272 -38.550 1.00 59.25 103 LYS A CA 1
ATOM 889 C C . LYS A 1 103 ? 18.795 -0.095 -39.635 1.00 59.25 103 LYS A C 1
ATOM 891 O O . LYS A 1 103 ? 19.162 -0.741 -40.614 1.00 59.25 103 LYS A O 1
ATOM 896 N N . ILE A 1 104 ? 17.523 0.256 -39.447 1.00 57.81 104 ILE A N 1
ATOM 897 C CA . ILE A 1 104 ? 16.469 0.053 -40.451 1.00 57.81 104 ILE A CA 1
ATOM 898 C C . ILE A 1 104 ? 16.543 1.151 -41.524 1.00 57.81 104 ILE A C 1
ATOM 900 O O . ILE A 1 104 ? 16.411 0.844 -42.705 1.00 57.81 104 ILE A O 1
ATOM 904 N N . ASN A 1 105 ? 16.836 2.396 -41.140 1.00 53.69 105 ASN A N 1
ATOM 905 C CA . ASN A 1 105 ? 16.936 3.521 -42.077 1.00 53.69 105 ASN A CA 1
ATOM 906 C C . ASN A 1 105 ? 18.149 3.447 -43.021 1.00 53.69 105 ASN A C 1
ATOM 908 O O . ASN A 1 105 ? 18.042 3.891 -44.158 1.00 53.69 105 ASN A O 1
ATOM 912 N N . ASP A 1 106 ? 19.259 2.819 -42.622 1.00 54.19 106 ASP A N 1
ATOM 913 C CA . ASP A 1 106 ? 20.421 2.635 -43.513 1.00 54.19 106 ASP A CA 1
ATOM 914 C C . ASP A 1 106 ? 20.156 1.644 -44.671 1.00 54.19 106 ASP A C 1
ATOM 916 O O . ASP A 1 106 ? 20.984 1.497 -45.571 1.00 54.19 106 ASP A O 1
ATOM 920 N N . LYS A 1 107 ? 19.007 0.948 -44.669 1.00 54.56 107 LYS A N 1
ATOM 921 C CA . LYS A 1 107 ? 18.598 0.004 -45.724 1.00 54.56 107 LYS A CA 1
ATOM 922 C C . LYS A 1 107 ? 17.598 0.572 -46.732 1.00 54.56 107 LYS A C 1
ATOM 924 O O . LYS A 1 107 ? 17.388 -0.059 -47.763 1.00 54.56 107 LYS A O 1
ATOM 929 N N . GLU A 1 108 ? 17.027 1.748 -46.476 1.00 55.97 108 GLU A N 1
ATOM 930 C CA . GLU A 1 108 ? 16.054 2.399 -47.361 1.00 55.97 108 GLU A CA 1
ATOM 931 C C . GLU A 1 108 ? 16.452 3.854 -47.638 1.00 55.97 108 GLU A C 1
ATOM 933 O O . GLU A 1 108 ? 15.769 4.804 -47.275 1.00 55.97 108 GLU A O 1
ATOM 938 N N . PHE A 1 109 ? 17.582 4.039 -48.321 1.00 49.62 109 PHE A N 1
ATOM 939 C CA . PHE A 1 109 ? 17.833 5.265 -49.082 1.00 49.62 109 PHE A CA 1
ATOM 940 C C . PHE A 1 109 ? 18.393 4.916 -50.463 1.00 49.62 109 PHE A C 1
ATOM 942 O O . PHE A 1 109 ? 19.534 5.190 -50.815 1.00 49.62 109 PHE A O 1
ATOM 949 N N . SER A 1 110 ? 17.564 4.234 -51.241 1.00 54.66 110 SER A N 1
ATOM 950 C CA . SER A 1 110 ? 17.706 4.103 -52.686 1.00 54.66 110 SER A CA 1
ATOM 951 C C . SER A 1 110 ? 16.307 4.314 -53.243 1.00 54.66 110 SER A C 1
ATOM 953 O O . SER A 1 110 ? 15.599 3.349 -53.514 1.00 54.66 110 SER A O 1
ATOM 955 N N . ASP A 1 111 ? 15.886 5.577 -53.319 1.00 51.78 111 ASP A N 1
ATOM 956 C CA . ASP A 1 111 ? 14.673 5.970 -54.031 1.00 51.78 111 ASP A CA 1
ATOM 957 C C . ASP A 1 111 ? 14.960 5.914 -55.546 1.00 51.78 111 ASP A C 1
ATOM 959 O O . ASP A 1 111 ? 15.702 6.761 -56.057 1.00 51.78 111 ASP A O 1
ATOM 963 N N . PRO A 1 112 ? 14.428 4.923 -56.288 1.00 57.28 112 PRO A N 1
ATOM 964 C CA . PRO A 1 112 ? 14.691 4.769 -57.718 1.00 57.28 112 PRO A CA 1
ATOM 965 C C . PRO A 1 112 ? 14.108 5.907 -58.577 1.00 57.28 112 PRO A C 1
ATOM 967 O O . PRO A 1 112 ? 14.384 5.958 -59.774 1.00 57.28 112 PRO A O 1
ATOM 970 N N . LEU A 1 113 ? 13.332 6.837 -58.006 1.00 50.25 113 LEU A N 1
ATOM 971 C CA . LEU A 1 113 ? 12.742 7.969 -58.733 1.00 50.25 113 LEU A CA 1
ATOM 972 C C . LEU A 1 113 ? 13.644 9.213 -58.817 1.00 50.25 113 LEU A C 1
ATOM 974 O O . LEU A 1 113 ? 13.297 10.176 -59.510 1.00 50.25 113 LEU A O 1
ATOM 978 N N . TYR A 1 114 ? 14.814 9.218 -58.167 1.00 52.81 114 TYR A N 1
ATOM 979 C CA . TYR A 1 114 ? 15.714 10.377 -58.221 1.00 52.81 114 TYR A CA 1
ATOM 980 C C . TYR A 1 114 ? 16.522 10.470 -59.533 1.00 52.81 114 TYR A C 1
ATOM 982 O O . TYR A 1 114 ? 16.898 11.568 -59.945 1.00 52.81 114 TYR A O 1
ATOM 990 N N . GLU A 1 115 ? 16.732 9.366 -60.259 1.00 50.44 115 GLU A N 1
ATOM 991 C CA . GLU A 1 115 ? 17.537 9.383 -61.496 1.00 50.44 115 GLU A CA 1
ATOM 992 C C . GLU A 1 115 ? 16.781 9.850 -62.752 1.00 50.44 115 GLU A C 1
ATOM 994 O O . GLU A 1 115 ? 17.400 10.310 -63.716 1.00 50.44 115 GLU A O 1
ATOM 999 N N . GLU A 1 116 ? 15.447 9.805 -62.768 1.00 51.84 116 GLU A N 1
ATOM 1000 C CA . GLU A 1 116 ? 14.675 10.169 -63.967 1.00 51.84 116 GLU A CA 1
ATOM 1001 C C . GLU A 1 116 ? 14.549 11.695 -64.156 1.00 51.84 116 GLU A C 1
ATOM 1003 O O . GLU A 1 116 ? 14.367 12.192 -65.271 1.00 51.84 116 GLU A O 1
ATOM 1008 N N . ASN A 1 117 ? 14.725 12.465 -63.077 1.00 50.09 117 ASN A N 1
ATOM 1009 C CA . ASN A 1 117 ? 14.567 13.922 -63.083 1.00 50.09 117 ASN A CA 1
ATOM 1010 C C . ASN A 1 117 ? 15.848 14.697 -63.438 1.00 50.09 117 ASN A C 1
ATOM 1012 O O . ASN A 1 117 ? 15.780 15.904 -63.679 1.00 50.09 117 ASN A O 1
ATOM 1016 N N . VAL A 1 118 ? 17.002 14.026 -63.532 1.00 54.09 118 VAL A N 1
ATOM 1017 C CA . VAL A 1 118 ? 18.272 14.657 -63.942 1.00 54.09 118 VAL A CA 1
ATOM 1018 C C . VAL A 1 118 ? 18.408 14.699 -65.472 1.00 54.09 118 VAL A C 1
ATOM 1020 O O . VAL A 1 118 ? 18.942 15.658 -66.015 1.00 54.09 118 VAL A O 1
ATOM 1023 N N . LYS A 1 119 ? 17.824 13.739 -66.204 1.00 50.16 119 LYS A N 1
ATOM 1024 C CA . LYS A 1 119 ? 17.934 13.647 -67.679 1.00 50.16 119 LYS A CA 1
ATOM 1025 C C . LYS A 1 119 ? 17.023 14.595 -68.476 1.00 50.16 119 LYS A C 1
ATOM 1027 O O . LYS A 1 119 ? 17.106 14.617 -69.701 1.00 50.16 119 LYS A O 1
ATOM 1032 N N . LYS A 1 120 ? 16.152 15.370 -67.821 1.00 50.03 120 LYS A N 1
ATOM 1033 C CA . LYS A 1 120 ? 15.223 16.310 -68.488 1.00 50.03 120 LYS A CA 1
ATOM 1034 C C . LYS A 1 120 ? 15.699 17.768 -68.505 1.00 50.03 120 LYS A C 1
ATOM 1036 O O . LYS A 1 120 ? 14.956 18.618 -68.980 1.00 50.03 120 LYS A O 1
ATOM 1041 N N . ARG A 1 121 ? 16.896 18.072 -67.986 1.00 49.53 121 ARG A N 1
ATOM 1042 C CA . ARG A 1 121 ? 17.434 19.447 -67.944 1.00 49.53 121 ARG A CA 1
ATOM 1043 C C . ARG A 1 121 ? 18.448 19.785 -69.044 1.00 49.53 121 ARG A C 1
ATOM 1045 O O . ARG A 1 121 ? 18.751 20.959 -69.191 1.00 49.53 121 ARG A O 1
ATOM 1052 N N . ASP A 1 122 ? 18.876 18.805 -69.843 1.00 50.56 122 ASP A N 1
ATOM 1053 C CA . ASP A 1 122 ? 19.884 18.985 -70.906 1.00 50.56 122 ASP A CA 1
ATOM 1054 C C . ASP A 1 122 ? 19.331 18.721 -72.325 1.00 50.56 122 ASP A C 1
ATOM 1056 O O . ASP A 1 122 ? 19.996 18.108 -73.163 1.00 50.56 122 ASP A O 1
ATOM 1060 N N . LYS A 1 123 ? 18.095 19.146 -72.611 1.00 41.88 123 LYS A N 1
ATOM 1061 C CA . LYS A 1 123 ? 17.572 19.220 -73.985 1.00 41.88 123 LYS A CA 1
ATOM 1062 C C . LYS A 1 123 ? 16.984 20.586 -74.275 1.00 41.88 123 LYS A C 1
ATOM 1064 O O . LYS A 1 123 ? 16.240 21.083 -73.402 1.00 41.88 123 LYS A O 1
#

Secondary structure (DSSP, 8-state):
---HHHHHHHHHHHHHHHHHHHHHHHHHHSHHHHHHHHHHHHHHHHHHHHTT-S--GGGS-HHHHHHHHHHHHHHHHHHHHHHHHHHHHHHHHHHHHHHHHHHHHTT----TTSSTTTTTS--

Organism: Parnassius apollo (NCBI:txid110799)

pLDDT: mean 82.31, std 17.69, range [41.88, 98.06]

Foldseek 3Di:
DPPPPVVVVVVVVVVVVVVVVVVVVVCVVDPVSVVVVVVVVVVVVVVCVVVVVDDDLVRDDPVVNVVVVVVVVVVVVVVVVVVVVVVVVVVVVVVVVVVVVVVVVVVPDDPVPPVVVVVPPPD